Protein AF-A0A2A5H0R1-F1 (afdb_monomer_lite)

pLDDT: mean 74.79, std 13.39, range [42.88, 93.06]

Sequence (174 aa):
MIVELFYPSELKDVIEDLRANDDLNEEALRSLSSFVHKHILGYVFMAVSLFYLGEVNISILLFLLFPLFIYFDFRLHVKRKVMPFVTGNSASLKLVKRNSYRFGIVLFFEDKNGENIRTPKLPELSCGADFTMIGRSENCYINAIFPSRCMPCEKVILKKYCLKKSMIKELLRH

Structure (mmCIF, N/CA/C/O backbone):
data_AF-A0A2A5H0R1-F1
#
_entry.id   AF-A0A2A5H0R1-F1
#
loop_
_atom_site.group_PDB
_atom_site.id
_atom_site.type_symbol
_atom_site.label_atom_id
_atom_site.label_alt_id
_atom_site.label_comp_id
_atom_site.label_asym_id
_atom_site.label_entity_id
_atom_site.label_seq_id
_atom_site.pdbx_PDB_ins_code
_atom_site.Cartn_x
_atom_site.Cartn_y
_atom_site.Cartn_z
_atom_site.occupancy
_atom_site.B_iso_or_equiv
_atom_site.auth_seq_id
_atom_site.auth_comp_id
_atom_site.auth_asym_id
_atom_site.auth_atom_id
_atom_site.pdbx_PDB_model_num
ATOM 1 N N . MET A 1 1 ? -14.902 30.485 -0.184 1.00 48.78 1 MET A N 1
ATOM 2 C CA . MET A 1 1 ? -15.400 29.115 -0.436 1.00 48.78 1 MET A CA 1
ATOM 3 C C . MET A 1 1 ? -16.789 28.947 0.200 1.00 48.78 1 MET A C 1
ATOM 5 O O . MET A 1 1 ? -16.951 28.172 1.124 1.00 48.78 1 MET A O 1
ATOM 9 N N . ILE A 1 2 ? -17.783 29.743 -0.230 1.00 47.28 2 ILE A N 1
ATOM 10 C CA . ILE A 1 2 ? -19.138 29.773 0.379 1.00 47.28 2 ILE A CA 1
ATOM 11 C C . ILE A 1 2 ? -20.122 28.869 -0.388 1.00 47.28 2 ILE A C 1
ATOM 13 O O . ILE A 1 2 ? -21.074 28.356 0.185 1.00 47.28 2 ILE A O 1
ATOM 17 N N . VAL A 1 3 ? -19.855 28.611 -1.671 1.00 43.34 3 VAL A N 1
ATOM 18 C CA . VAL A 1 3 ? -20.745 27.846 -2.560 1.00 43.34 3 VAL A CA 1
ATOM 19 C C . VAL A 1 3 ? -20.824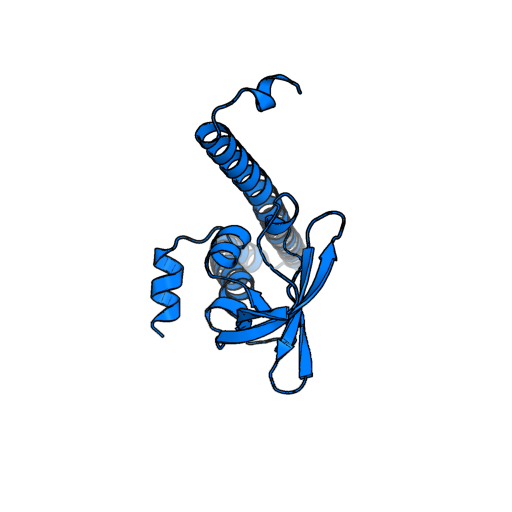 26.361 -2.176 1.00 43.34 3 VAL A C 1
ATOM 21 O O . VAL A 1 3 ? -21.880 25.755 -2.312 1.00 43.34 3 VAL A O 1
ATOM 24 N N . GLU A 1 4 ? -19.760 25.792 -1.597 1.00 46.66 4 GLU A N 1
ATOM 25 C CA . GLU A 1 4 ? -19.735 24.377 -1.196 1.00 46.66 4 GLU A CA 1
ATOM 26 C C . GLU A 1 4 ? -20.716 24.049 -0.056 1.00 46.66 4 GLU A C 1
ATOM 28 O O . GLU A 1 4 ? -21.159 22.911 0.048 1.00 46.66 4 GLU A O 1
ATOM 33 N N . LEU A 1 5 ? -21.134 25.027 0.759 1.00 54.66 5 LEU A N 1
ATOM 34 C CA . LEU A 1 5 ? -22.096 24.818 1.853 1.00 54.66 5 LEU A CA 1
ATOM 35 C C . LEU A 1 5 ? -23.522 24.536 1.360 1.00 54.66 5 LEU A C 1
ATOM 37 O O . LEU A 1 5 ? -24.275 23.867 2.069 1.00 54.66 5 LEU A O 1
ATOM 41 N N . PHE A 1 6 ? -23.872 24.979 0.151 1.00 57.12 6 PHE A N 1
ATOM 42 C CA . PHE A 1 6 ? -25.220 24.847 -0.411 1.00 57.12 6 PHE A CA 1
ATOM 43 C C . PHE A 1 6 ? -25.418 23.588 -1.259 1.00 57.12 6 PHE A C 1
ATOM 45 O O . PHE A 1 6 ? -26.531 23.331 -1.713 1.00 57.12 6 PHE A O 1
ATOM 52 N N . TYR A 1 7 ? -24.373 22.782 -1.458 1.00 58.72 7 TYR A N 1
ATOM 53 C CA . TYR A 1 7 ? -24.534 21.520 -2.166 1.00 58.72 7 TYR A CA 1
ATOM 54 C C . TYR A 1 7 ? -25.365 20.521 -1.340 1.00 58.72 7 TYR A C 1
ATOM 56 O O . TYR A 1 7 ? -25.168 20.428 -0.117 1.00 58.72 7 TYR A O 1
ATOM 64 N N . PRO A 1 8 ? -26.276 19.765 -1.986 1.00 72.31 8 PRO A N 1
ATOM 65 C CA . PRO A 1 8 ? -26.924 18.606 -1.379 1.00 72.31 8 PRO A CA 1
ATOM 66 C C . PRO A 1 8 ? -25.870 17.658 -0.800 1.00 72.31 8 PRO A C 1
ATOM 68 O O . PRO A 1 8 ? -24.776 17.551 -1.360 1.00 72.31 8 PRO A O 1
ATOM 71 N N . SER A 1 9 ? -26.180 16.977 0.306 1.00 61.75 9 SER A N 1
ATOM 72 C CA . SER A 1 9 ? -25.243 16.063 0.983 1.00 61.75 9 SER A CA 1
ATOM 73 C C . SER A 1 9 ? -24.632 15.041 0.022 1.00 61.75 9 SER A C 1
ATOM 75 O O . SER A 1 9 ? -23.426 14.848 0.021 1.00 61.75 9 SER A O 1
ATOM 77 N N . GLU A 1 10 ? -25.436 14.510 -0.896 1.00 51.78 10 GLU A N 1
ATOM 78 C CA . GLU A 1 10 ? -25.011 13.532 -1.906 1.00 51.78 10 GLU A CA 1
ATOM 79 C C . GLU A 1 10 ? -23.966 14.093 -2.886 1.00 51.78 10 GLU A C 1
ATOM 81 O O . GLU A 1 10 ? -23.044 13.391 -3.290 1.00 51.78 10 GLU A O 1
ATOM 86 N N . LEU A 1 11 ? -24.073 15.372 -3.264 1.00 42.88 11 LEU A N 1
ATOM 87 C CA . LEU A 1 11 ? -23.127 16.008 -4.183 1.00 42.88 11 LEU A CA 1
ATOM 88 C C . LEU A 1 11 ? -21.824 16.388 -3.466 1.00 42.88 11 LEU A C 1
ATOM 90 O O . LEU A 1 11 ? -20.756 16.337 -4.070 1.00 42.88 11 LEU A O 1
ATOM 94 N N . LYS A 1 12 ? -21.905 16.738 -2.175 1.00 54.62 12 LYS A N 1
ATOM 95 C CA . LYS A 1 12 ? -20.725 16.942 -1.322 1.00 54.62 12 LYS A CA 1
ATOM 96 C C . LYS A 1 12 ? -19.936 15.648 -1.182 1.00 54.62 12 LYS A C 1
ATOM 98 O O . LYS A 1 12 ? -18.735 15.681 -1.415 1.00 54.62 12 LYS A O 1
ATOM 103 N N . ASP A 1 13 ? -20.620 14.534 -0.929 1.00 49.84 13 ASP A N 1
ATOM 104 C CA . ASP A 1 13 ? -20.000 13.212 -0.819 1.00 49.84 13 ASP A CA 1
ATOM 105 C C . ASP A 1 13 ? -19.293 12.815 -2.123 1.00 49.84 13 ASP A C 1
ATOM 107 O O . ASP A 1 13 ? -18.153 12.363 -2.091 1.00 49.84 13 ASP A O 1
ATOM 111 N N . VAL A 1 14 ? -19.914 13.053 -3.288 1.00 52.00 14 VAL A N 1
ATOM 112 C CA . VAL A 1 14 ? -19.293 12.781 -4.599 1.00 52.00 14 VAL A CA 1
ATOM 113 C C . VAL A 1 14 ? -18.083 13.684 -4.860 1.00 52.00 14 VAL A C 1
ATOM 115 O O . VAL A 1 14 ? -17.067 13.209 -5.362 1.00 52.00 14 VAL A O 1
ATOM 118 N N . ILE A 1 15 ? -18.158 14.976 -4.528 1.00 56.28 15 ILE A N 1
ATOM 119 C CA . ILE A 1 15 ? -17.036 15.917 -4.692 1.00 56.28 15 ILE A CA 1
ATOM 120 C C . ILE A 1 15 ? -15.888 15.574 -3.733 1.00 56.28 15 ILE A C 1
ATOM 122 O O . ILE A 1 15 ? -14.722 15.694 -4.106 1.00 56.28 15 ILE A O 1
ATOM 126 N N . GLU A 1 16 ? -16.198 15.139 -2.516 1.00 57.94 16 GLU A N 1
ATOM 127 C CA . GLU A 1 16 ? -15.219 14.726 -1.515 1.00 57.94 16 GLU A CA 1
ATOM 128 C C . GLU A 1 16 ? -14.564 13.390 -1.888 1.00 57.94 16 GLU A C 1
ATOM 130 O O . GLU A 1 16 ? -13.346 13.263 -1.773 1.00 57.94 16 GLU A O 1
ATOM 135 N N . ASP A 1 17 ? -15.321 12.441 -2.448 1.00 45.59 17 ASP A N 1
ATOM 136 C CA . ASP A 1 17 ? -14.774 11.215 -3.039 1.00 45.59 17 ASP A CA 1
ATOM 137 C C . ASP A 1 17 ? -13.898 11.521 -4.261 1.00 45.59 17 ASP A C 1
ATOM 139 O O . ASP A 1 17 ? -12.829 10.932 -4.412 1.00 45.59 17 ASP A O 1
ATOM 143 N N . LEU A 1 18 ? -14.298 12.462 -5.124 1.00 48.38 18 LEU A N 1
ATOM 144 C CA . LEU A 1 18 ? -13.489 12.896 -6.268 1.00 48.38 18 LEU A CA 1
ATOM 145 C C . LEU A 1 18 ? -12.191 13.582 -5.818 1.00 48.38 18 LEU A C 1
ATOM 147 O O . LEU A 1 18 ? -11.127 13.214 -6.305 1.00 48.38 18 LEU A O 1
ATOM 151 N N . ARG A 1 19 ? -12.247 14.498 -4.840 1.00 52.69 19 ARG A N 1
ATOM 152 C CA . ARG A 1 19 ? -11.050 15.129 -4.248 1.00 52.69 19 ARG A CA 1
ATOM 153 C C . ARG A 1 19 ? -10.143 14.110 -3.569 1.00 52.69 19 ARG A C 1
ATOM 155 O O . ARG A 1 19 ? -8.934 14.151 -3.758 1.00 52.69 19 ARG A O 1
ATOM 162 N N . ALA A 1 20 ? -10.715 13.179 -2.808 1.00 51.16 20 ALA A N 1
ATOM 163 C CA . ALA A 1 20 ? -9.947 12.124 -2.167 1.00 51.16 20 ALA A CA 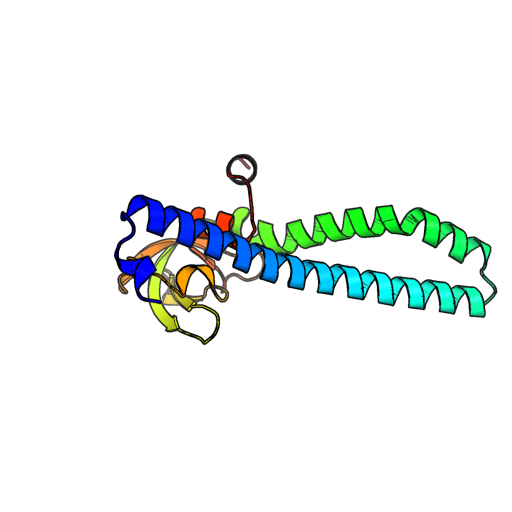1
ATOM 164 C C . ALA A 1 20 ? -9.273 11.221 -3.207 1.00 51.16 20 ALA A C 1
ATOM 166 O O . ALA A 1 20 ? -8.124 10.842 -3.015 1.00 51.16 20 ALA A O 1
ATOM 167 N N . ASN A 1 21 ? -9.954 10.898 -4.308 1.00 48.41 21 ASN A N 1
ATOM 168 C CA . ASN A 1 21 ? -9.372 10.137 -5.410 1.00 48.41 21 ASN A CA 1
ATOM 169 C C . ASN A 1 21 ? -8.269 10.914 -6.145 1.00 48.41 21 ASN A C 1
ATOM 171 O O . ASN A 1 21 ? -7.285 10.293 -6.541 1.00 48.41 21 ASN A O 1
ATOM 175 N N . ASP A 1 22 ? -8.383 12.236 -6.288 1.00 49.81 22 ASP A N 1
ATOM 176 C CA . ASP A 1 22 ? -7.330 13.083 -6.864 1.00 49.81 22 ASP A CA 1
ATOM 177 C C . ASP A 1 22 ? -6.086 13.157 -5.964 1.00 49.81 22 ASP A C 1
ATOM 179 O O . ASP A 1 22 ? -4.976 12.916 -6.440 1.00 49.81 22 ASP A O 1
ATOM 183 N N . ASP A 1 23 ? -6.250 13.372 -4.655 1.00 50.56 23 ASP A N 1
ATOM 184 C CA . ASP A 1 23 ? -5.135 13.364 -3.694 1.00 50.56 23 ASP A CA 1
ATOM 185 C C . ASP A 1 23 ? -4.467 11.975 -3.601 1.00 50.56 23 ASP A C 1
ATOM 187 O O . ASP A 1 23 ? -3.239 11.857 -3.531 1.00 50.56 23 ASP A O 1
ATOM 191 N N . LEU A 1 24 ? -5.265 10.899 -3.650 1.00 51.72 24 LEU A N 1
ATOM 192 C CA . LEU A 1 24 ? -4.778 9.514 -3.692 1.00 51.72 24 LEU A CA 1
ATOM 193 C C . LEU A 1 24 ? -4.038 9.212 -4.992 1.00 51.72 24 LEU A C 1
ATOM 195 O O . LEU A 1 24 ? -3.002 8.543 -4.969 1.00 51.72 24 LEU A O 1
ATOM 199 N N . ASN A 1 25 ? -4.541 9.720 -6.117 1.00 57.19 25 ASN A N 1
ATOM 200 C CA . ASN A 1 25 ? -3.850 9.637 -7.391 1.00 57.19 25 ASN A CA 1
ATOM 201 C C . ASN A 1 25 ? -2.522 10.377 -7.320 1.00 57.19 25 ASN A C 1
ATOM 203 O O . ASN A 1 25 ? -1.528 9.819 -7.768 1.00 57.19 25 ASN A O 1
ATOM 207 N N . GLU A 1 26 ? -2.459 11.563 -6.714 1.00 55.97 26 GLU A N 1
ATOM 208 C CA . GLU A 1 26 ? -1.212 12.309 -6.563 1.00 55.97 26 GLU A CA 1
ATOM 209 C C . GLU A 1 26 ? -0.183 11.587 -5.690 1.00 55.97 26 GLU A C 1
ATOM 211 O O . GLU A 1 26 ? 0.982 11.492 -6.080 1.00 55.97 26 GLU A O 1
ATOM 216 N N . GLU A 1 27 ? -0.556 11.063 -4.521 1.00 55.66 27 GLU A N 1
ATOM 217 C CA . GLU A 1 27 ? 0.403 10.402 -3.626 1.00 55.66 27 GLU A CA 1
ATOM 218 C C . GLU A 1 27 ? 0.856 9.041 -4.180 1.00 55.66 27 GLU A C 1
ATOM 220 O O . GLU A 1 27 ? 2.050 8.707 -4.133 1.00 55.66 27 GLU A O 1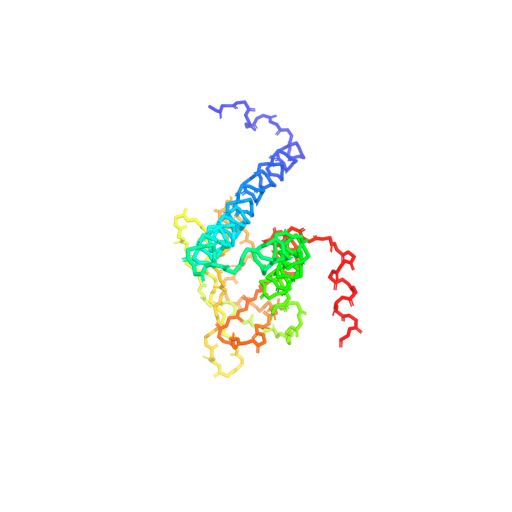
ATOM 225 N N . ALA A 1 28 ? -0.061 8.287 -4.797 1.00 56.38 28 ALA A N 1
ATOM 226 C CA . ALA A 1 28 ? 0.269 7.072 -5.530 1.00 56.38 28 ALA A CA 1
ATOM 227 C C . ALA A 1 28 ? 1.169 7.384 -6.733 1.00 56.38 28 ALA A C 1
ATOM 229 O O . ALA A 1 28 ? 2.209 6.738 -6.873 1.00 56.38 28 ALA A O 1
ATOM 230 N N . LEU A 1 29 ? 0.856 8.411 -7.538 1.00 60.28 29 LEU A N 1
ATOM 231 C CA . LEU A 1 29 ? 1.716 8.864 -8.635 1.00 60.28 29 LEU A CA 1
ATOM 232 C C . LEU A 1 29 ? 3.077 9.310 -8.123 1.00 60.28 29 LEU A C 1
ATOM 234 O O . LEU A 1 29 ? 4.073 8.975 -8.747 1.00 60.28 29 LEU A O 1
ATOM 238 N N . ARG A 1 30 ? 3.164 10.044 -7.011 1.00 68.88 30 ARG A N 1
ATOM 239 C CA . ARG A 1 30 ? 4.448 10.501 -6.453 1.00 68.88 30 ARG A CA 1
ATOM 240 C C . ARG A 1 30 ? 5.289 9.325 -5.981 1.00 68.88 30 ARG A C 1
ATOM 242 O O . ARG A 1 30 ? 6.481 9.267 -6.285 1.00 68.88 30 ARG A O 1
ATOM 249 N N . SER A 1 31 ? 4.690 8.357 -5.285 1.00 62.81 31 SER A N 1
ATOM 250 C CA . SER A 1 31 ? 5.393 7.134 -4.892 1.00 62.81 31 SER A CA 1
ATOM 251 C C . SER A 1 31 ? 5.828 6.317 -6.108 1.00 62.81 31 SER A C 1
ATOM 253 O O . SER A 1 31 ? 6.907 5.722 -6.081 1.00 62.81 31 SER A O 1
ATOM 255 N N . LEU A 1 32 ? 4.988 6.242 -7.138 1.00 64.62 32 LEU A N 1
ATOM 256 C CA . LEU A 1 32 ? 5.256 5.480 -8.349 1.00 64.62 32 LEU A CA 1
ATOM 257 C C . LEU A 1 32 ? 6.336 6.146 -9.194 1.00 64.62 32 LEU A C 1
ATOM 259 O O . LEU A 1 32 ? 7.298 5.500 -9.587 1.00 64.62 32 LEU A O 1
ATOM 263 N N . SER A 1 33 ? 6.219 7.454 -9.384 1.00 71.75 33 SER A N 1
ATOM 264 C CA . SER A 1 33 ? 7.188 8.315 -10.048 1.00 71.75 33 SER A CA 1
ATOM 265 C C . SER A 1 33 ? 8.540 8.229 -9.353 1.00 71.75 33 SER A C 1
ATOM 267 O O . SER A 1 33 ? 9.541 7.979 -10.010 1.00 71.75 33 SER A O 1
ATOM 269 N N . SER A 1 34 ? 8.590 8.296 -8.017 1.00 74.19 34 SER A N 1
ATOM 270 C CA . SER A 1 34 ? 9.845 8.129 -7.275 1.00 74.19 34 SER A CA 1
ATOM 271 C C . SER A 1 34 ? 10.465 6.738 -7.464 1.00 74.19 34 SER A C 1
ATOM 273 O O . SER A 1 34 ? 11.680 6.628 -7.627 1.00 74.19 34 SER A O 1
ATOM 275 N N . PHE A 1 35 ? 9.655 5.672 -7.466 1.00 74.69 35 PHE A N 1
ATOM 276 C CA . PHE A 1 35 ? 10.126 4.305 -7.711 1.00 74.69 35 PHE A CA 1
ATOM 277 C C . PHE A 1 35 ? 10.677 4.137 -9.134 1.00 74.69 35 PHE A C 1
ATOM 279 O O . PHE A 1 35 ? 11.805 3.670 -9.299 1.00 74.69 35 PHE A O 1
ATOM 286 N N . VAL A 1 36 ? 9.911 4.564 -10.141 1.00 77.75 36 VAL A N 1
ATOM 287 C CA . VAL A 1 36 ? 10.277 4.497 -11.561 1.00 77.75 36 VAL A CA 1
ATOM 288 C C . VAL A 1 36 ? 11.512 5.351 -11.834 1.00 77.75 36 VAL A C 1
ATOM 290 O O . VAL A 1 36 ? 12.457 4.871 -12.448 1.00 77.75 36 VAL A O 1
ATOM 293 N N . HIS A 1 37 ? 11.562 6.577 -11.312 1.00 77.94 37 HIS A N 1
ATOM 294 C CA . HIS A 1 37 ? 12.690 7.483 -11.502 1.00 77.94 37 HIS A CA 1
ATOM 295 C C . HIS A 1 37 ? 13.987 6.901 -10.934 1.00 77.94 37 HIS A C 1
ATOM 297 O O . HIS A 1 37 ? 15.000 6.908 -11.623 1.00 77.94 37 HIS A O 1
ATOM 303 N N . LYS A 1 38 ? 13.959 6.314 -9.729 1.00 82.56 38 LYS A N 1
ATOM 304 C CA . LYS A 1 38 ? 15.133 5.634 -9.149 1.00 82.56 38 LYS A CA 1
ATOM 305 C C . LYS A 1 38 ? 15.617 4.461 -10.002 1.00 82.56 38 LYS A C 1
ATOM 307 O O . LYS A 1 38 ? 16.822 4.311 -10.177 1.00 82.56 38 LYS A O 1
ATOM 312 N N . HIS A 1 39 ? 14.699 3.654 -10.537 1.00 79.00 39 HIS A N 1
ATOM 313 C CA . HIS A 1 39 ? 15.054 2.507 -11.379 1.00 79.00 39 HIS A CA 1
ATOM 314 C C . HIS A 1 39 ? 15.599 2.938 -12.737 1.00 79.00 39 HIS A C 1
ATOM 316 O O . HIS A 1 39 ? 16.600 2.387 -13.179 1.00 79.00 39 HIS A O 1
ATOM 322 N N . ILE A 1 40 ? 15.012 3.964 -13.359 1.00 81.44 40 ILE A N 1
ATOM 323 C CA . ILE A 1 40 ? 15.548 4.568 -14.584 1.00 81.44 40 ILE A CA 1
ATOM 324 C C . ILE A 1 40 ? 16.949 5.122 -14.331 1.00 81.44 40 ILE A C 1
ATOM 326 O O . ILE A 1 40 ? 17.857 4.831 -15.101 1.00 81.44 40 ILE A O 1
ATOM 330 N N . LEU A 1 41 ? 17.157 5.870 -13.245 1.00 86.62 41 LEU A N 1
ATOM 331 C CA . LEU A 1 41 ? 18.454 6.482 -12.951 1.00 86.62 41 LEU A CA 1
ATOM 332 C C . LEU A 1 41 ? 19.536 5.428 -12.678 1.00 86.62 41 LEU A C 1
ATOM 334 O O . LEU A 1 41 ? 20.632 5.516 -13.225 1.00 86.62 41 LEU A O 1
ATOM 338 N N . GLY A 1 42 ? 19.214 4.405 -11.880 1.00 86.00 42 GLY A N 1
ATOM 339 C CA . GLY A 1 42 ? 20.120 3.285 -11.618 1.00 86.00 42 GLY A CA 1
ATOM 340 C C . GLY A 1 42 ? 20.440 2.485 -12.880 1.00 86.00 42 GLY A C 1
ATOM 341 O O . GLY A 1 42 ? 21.578 2.064 -13.079 1.00 86.00 42 GLY A O 1
ATOM 342 N N . TYR A 1 43 ? 19.460 2.329 -13.765 1.00 82.00 43 TYR A N 1
ATOM 343 C CA . TYR A 1 43 ? 19.637 1.636 -15.030 1.00 82.00 43 TYR A CA 1
ATOM 344 C C . TYR A 1 43 ? 20.501 2.425 -16.023 1.00 82.00 43 TYR A C 1
ATOM 346 O O . TYR A 1 43 ? 21.437 1.871 -16.596 1.00 82.00 43 TYR A O 1
ATOM 354 N N . VAL A 1 44 ? 20.250 3.729 -16.177 1.00 85.06 44 VAL A N 1
ATOM 355 C CA . VAL A 1 44 ? 21.091 4.626 -16.986 1.00 85.06 44 VAL A CA 1
ATOM 356 C C . VAL A 1 44 ? 22.527 4.611 -16.469 1.00 85.06 44 VAL A C 1
ATOM 358 O O . VAL A 1 44 ? 23.456 4.477 -17.261 1.00 85.06 44 VAL A O 1
ATOM 361 N N . PHE A 1 45 ? 22.716 4.679 -15.149 1.00 88.50 45 PHE A N 1
ATOM 362 C CA . PHE A 1 45 ? 24.037 4.583 -14.536 1.00 88.50 45 PHE A CA 1
ATOM 363 C C . PHE A 1 45 ? 24.740 3.266 -14.898 1.00 88.50 45 PHE A C 1
ATOM 365 O O . PHE A 1 45 ? 25.871 3.292 -15.374 1.00 88.50 45 PHE A O 1
ATOM 372 N N . MET A 1 46 ? 24.053 2.126 -14.760 1.00 84.69 46 MET A N 1
ATOM 373 C CA . MET A 1 46 ? 24.600 0.809 -15.102 1.00 84.69 46 MET A CA 1
ATOM 374 C C . MET A 1 46 ? 24.971 0.699 -16.589 1.00 84.69 46 MET A C 1
ATOM 376 O O . MET A 1 46 ? 26.059 0.224 -16.914 1.00 84.69 46 MET A O 1
ATOM 380 N N . ALA A 1 47 ? 24.102 1.167 -17.488 1.00 81.38 47 ALA A N 1
ATOM 381 C CA . ALA A 1 47 ? 24.344 1.140 -18.929 1.00 81.38 47 ALA A CA 1
ATOM 382 C C . ALA A 1 47 ? 25.560 1.997 -19.326 1.00 81.38 47 ALA A C 1
ATOM 384 O O . ALA A 1 47 ? 26.384 1.563 -20.131 1.00 81.38 47 ALA A O 1
ATOM 385 N N . VAL A 1 48 ? 25.714 3.183 -18.724 1.00 85.94 48 VAL A N 1
ATOM 386 C CA . VAL A 1 48 ? 26.883 4.053 -18.937 1.00 85.94 48 VAL A CA 1
ATOM 387 C C . VAL A 1 48 ? 28.155 3.395 -18.401 1.00 85.94 48 VAL A C 1
ATOM 389 O O . VAL A 1 48 ? 29.159 3.369 -19.108 1.00 85.94 48 VAL A O 1
ATOM 392 N N . SER A 1 49 ? 28.131 2.814 -17.196 1.00 85.75 49 SER A N 1
ATOM 393 C CA . SER A 1 49 ? 29.294 2.110 -16.638 1.00 85.75 49 SER A CA 1
ATOM 394 C C . SER A 1 49 ? 29.748 0.944 -17.520 1.00 85.75 49 SER A C 1
ATOM 396 O O . SER A 1 49 ? 30.941 0.803 -17.772 1.00 85.75 49 SER A O 1
ATOM 398 N N . LEU A 1 50 ? 28.813 0.140 -18.034 1.00 84.69 50 LEU A N 1
ATOM 399 C CA . LEU A 1 50 ? 29.124 -0.979 -18.930 1.00 84.69 50 LEU A CA 1
ATOM 400 C C . LEU A 1 50 ? 29.665 -0.511 -20.284 1.00 84.69 50 LEU A C 1
ATOM 402 O O . LEU A 1 50 ? 30.585 -1.122 -20.822 1.00 84.69 50 LEU A O 1
ATOM 406 N N . PHE A 1 51 ? 29.153 0.606 -20.808 1.00 81.81 51 PHE A N 1
ATOM 407 C CA . PHE A 1 51 ? 29.702 1.227 -22.011 1.00 81.81 51 PHE A CA 1
ATOM 408 C C . PHE A 1 51 ? 31.157 1.682 -21.808 1.00 81.81 51 PHE A C 1
ATOM 410 O O . PHE A 1 51 ? 32.006 1.390 -22.647 1.00 81.81 51 PHE A O 1
ATOM 417 N N . TYR A 1 52 ? 31.471 2.322 -20.675 1.00 86.25 52 TYR A N 1
ATOM 418 C CA . TYR A 1 52 ? 32.844 2.717 -20.326 1.00 86.25 52 TYR A CA 1
ATOM 419 C C . TYR A 1 52 ? 33.802 1.529 -20.164 1.00 86.25 52 TYR A C 1
ATOM 421 O O . TYR A 1 52 ? 34.997 1.677 -20.406 1.00 86.25 52 TYR A O 1
ATOM 429 N N . LEU A 1 53 ? 33.290 0.358 -19.778 1.00 89.19 53 LEU A N 1
ATOM 430 C CA . LEU A 1 53 ? 34.061 -0.883 -19.659 1.00 89.19 53 LEU A CA 1
ATOM 431 C C . LEU A 1 53 ? 34.241 -1.625 -20.998 1.00 89.19 53 LEU A C 1
ATOM 433 O O . LEU A 1 53 ? 34.923 -2.644 -21.031 1.00 89.19 53 LEU A O 1
ATOM 437 N N . GLY A 1 54 ? 33.668 -1.123 -22.099 1.00 86.00 54 GLY A N 1
ATOM 438 C CA . GLY A 1 54 ? 33.782 -1.723 -23.435 1.00 86.00 54 GLY A CA 1
ATOM 439 C C . GLY A 1 54 ? 32.754 -2.819 -23.744 1.00 86.00 54 GLY A C 1
ATOM 440 O O . GLY A 1 54 ? 32.793 -3.412 -24.819 1.00 86.00 54 GLY A O 1
ATOM 441 N N . GLU A 1 55 ? 31.788 -3.060 -22.855 1.00 85.50 55 GLU A N 1
ATOM 442 C CA . GLU A 1 55 ? 30.810 -4.154 -22.945 1.00 85.50 55 GLU A CA 1
ATOM 443 C C . GLU A 1 55 ? 29.538 -3.750 -23.718 1.00 85.50 55 GLU A C 1
ATOM 445 O O . GLU A 1 55 ? 28.408 -3.843 -23.231 1.00 85.50 55 GLU A O 1
ATOM 450 N N . VAL A 1 56 ? 29.704 -3.271 -24.955 1.00 83.06 56 VAL A N 1
ATOM 451 C CA . VAL A 1 56 ? 28.614 -2.667 -25.753 1.00 83.06 56 VAL A CA 1
ATOM 452 C C . VAL A 1 56 ? 27.459 -3.644 -26.014 1.00 83.06 56 VAL A C 1
ATOM 454 O O . VAL A 1 56 ? 26.291 -3.269 -25.904 1.00 83.06 56 VAL A O 1
ATOM 457 N N . ASN A 1 57 ? 27.763 -4.911 -26.306 1.00 85.06 57 ASN A N 1
ATOM 458 C CA . ASN A 1 57 ? 26.745 -5.934 -26.574 1.00 85.06 57 ASN A CA 1
ATOM 459 C C . ASN A 1 57 ? 25.873 -6.219 -25.339 1.00 85.06 57 ASN A C 1
ATOM 461 O O . ASN A 1 57 ? 24.658 -6.389 -25.462 1.00 85.06 57 ASN A O 1
ATOM 465 N N . ILE A 1 58 ? 26.479 -6.226 -24.147 1.00 83.25 58 ILE A N 1
ATOM 466 C CA . ILE A 1 58 ? 25.773 -6.436 -22.877 1.00 83.25 58 ILE A CA 1
ATOM 467 C C . ILE A 1 58 ? 24.871 -5.234 -22.576 1.00 83.25 58 ILE A C 1
ATOM 469 O O . ILE A 1 58 ? 23.716 -5.417 -22.187 1.00 83.25 58 ILE A O 1
ATOM 473 N N . SER A 1 59 ? 25.348 -4.012 -22.830 1.00 79.88 59 SER A N 1
ATOM 474 C CA . SER A 1 59 ? 24.554 -2.786 -22.674 1.00 79.88 59 SER A CA 1
ATOM 475 C C . SER A 1 59 ? 23.313 -2.768 -23.573 1.00 79.88 59 SER A C 1
ATOM 477 O O . SER A 1 59 ? 22.226 -2.419 -23.110 1.00 79.88 59 SER A O 1
ATOM 479 N N . ILE A 1 60 ? 23.439 -3.193 -24.836 1.00 83.06 60 ILE A N 1
ATOM 480 C CA . ILE A 1 60 ? 22.304 -3.280 -25.773 1.00 83.06 60 ILE A CA 1
ATOM 481 C C . ILE A 1 60 ? 21.287 -4.331 -25.308 1.00 83.06 60 ILE A C 1
ATOM 483 O O . ILE A 1 60 ? 20.082 -4.0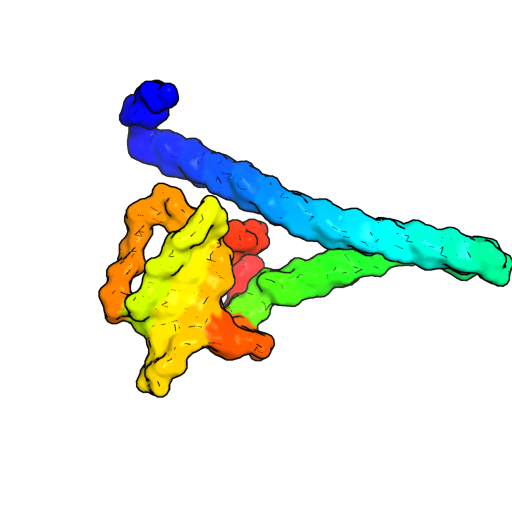67 -25.300 1.00 83.06 60 ILE A O 1
ATOM 487 N N . LEU A 1 61 ? 21.752 -5.509 -24.880 1.00 85.69 61 LEU A N 1
ATOM 488 C CA . LEU A 1 61 ? 20.876 -6.568 -24.372 1.00 85.69 61 LEU A CA 1
ATOM 489 C C . LEU A 1 61 ? 20.108 -6.118 -23.122 1.00 85.69 61 LEU A C 1
ATOM 491 O O . LEU A 1 61 ? 18.897 -6.322 -23.028 1.00 85.69 61 LEU A O 1
ATOM 495 N N . LEU A 1 62 ? 20.789 -5.465 -22.179 1.00 81.06 62 LEU A N 1
ATOM 496 C CA . LEU A 1 62 ? 20.152 -4.882 -21.002 1.00 81.06 62 LEU A CA 1
ATOM 497 C C . LEU A 1 62 ? 19.069 -3.878 -21.401 1.00 81.06 62 LEU A C 1
ATOM 499 O O . LEU A 1 62 ? 18.036 -3.830 -20.737 1.00 81.06 62 LEU A O 1
ATOM 503 N N . PHE A 1 63 ? 19.290 -3.081 -22.452 1.00 82.81 63 PHE A N 1
ATOM 504 C CA . PHE A 1 63 ? 18.347 -2.039 -22.879 1.00 82.81 63 PHE A CA 1
ATOM 505 C C . PHE A 1 63 ? 17.050 -2.642 -23.403 1.00 82.81 63 PHE A C 1
ATOM 507 O O . PHE A 1 63 ? 15.962 -2.167 -23.081 1.00 82.81 63 PHE A O 1
ATOM 514 N N . LEU A 1 64 ? 17.162 -3.754 -24.128 1.00 84.88 64 LEU A N 1
ATOM 515 C CA . LEU A 1 64 ? 16.016 -4.527 -24.599 1.00 84.88 64 LEU A CA 1
ATOM 516 C C . LEU A 1 64 ? 15.253 -5.210 -23.457 1.00 84.88 64 LEU A C 1
ATOM 518 O O . LEU A 1 64 ? 14.026 -5.287 -23.500 1.00 84.88 64 LEU A O 1
ATOM 522 N N . LEU A 1 65 ? 15.954 -5.697 -22.430 1.00 85.38 65 LEU A N 1
ATOM 523 C CA . LEU A 1 65 ? 15.335 -6.401 -21.300 1.00 85.38 65 LEU A CA 1
ATOM 524 C C . LEU A 1 65 ? 14.804 -5.467 -20.205 1.00 85.38 65 LEU A C 1
ATOM 526 O O . LEU A 1 65 ? 13.985 -5.882 -19.383 1.00 85.38 65 LEU A O 1
ATOM 530 N N . PHE A 1 66 ? 15.228 -4.207 -20.180 1.00 81.44 66 PHE A N 1
ATOM 531 C CA . PHE A 1 66 ? 14.860 -3.246 -19.143 1.00 81.44 66 PHE A CA 1
ATOM 532 C C . PHE A 1 66 ? 13.344 -3.080 -18.922 1.00 81.44 66 PHE A C 1
ATOM 534 O O . PHE A 1 66 ? 12.920 -3.113 -17.762 1.00 81.44 66 PHE A O 1
ATOM 541 N N . PRO A 1 67 ? 12.490 -2.983 -19.963 1.00 79.50 67 PRO A N 1
ATOM 542 C CA . PRO A 1 67 ? 11.045 -2.861 -19.768 1.00 79.50 67 PRO A CA 1
ATOM 543 C C . PRO A 1 67 ? 10.443 -4.074 -19.049 1.00 79.50 67 PRO A C 1
ATOM 545 O O . PRO A 1 67 ? 9.558 -3.921 -18.207 1.00 79.50 67 PRO A O 1
ATOM 548 N N . LEU A 1 68 ? 10.951 -5.278 -19.339 1.00 83.56 68 LEU A N 1
ATOM 549 C CA . LEU A 1 68 ? 10.544 -6.516 -18.672 1.00 83.56 68 LEU A CA 1
ATOM 550 C C . LEU A 1 68 ? 10.962 -6.506 -17.199 1.00 83.56 68 LEU A C 1
ATOM 552 O O . LEU A 1 68 ? 10.141 -6.807 -16.334 1.00 83.56 68 LEU A O 1
ATOM 556 N N . PHE A 1 69 ? 12.199 -6.103 -16.899 1.00 82.44 69 PHE A N 1
ATOM 557 C CA . PHE A 1 69 ? 12.671 -5.986 -15.517 1.00 82.44 69 PHE A CA 1
ATOM 558 C C . PHE A 1 69 ? 11.860 -4.969 -14.713 1.00 82.44 69 PHE A C 1
ATOM 560 O O . PHE A 1 69 ? 11.410 -5.300 -13.616 1.00 82.44 69 PHE A O 1
ATOM 567 N N . ILE A 1 70 ? 11.592 -3.780 -15.269 1.00 79.25 70 ILE A N 1
ATOM 568 C CA . ILE A 1 70 ? 10.716 -2.797 -14.617 1.00 79.25 70 ILE A CA 1
ATOM 569 C C . ILE A 1 70 ? 9.338 -3.396 -14.383 1.00 79.25 70 ILE A C 1
ATOM 571 O O . ILE A 1 70 ? 8.794 -3.238 -13.298 1.00 79.25 70 ILE A O 1
ATOM 575 N N . TYR A 1 71 ? 8.759 -4.078 -15.370 1.00 77.38 71 TYR A N 1
ATOM 576 C CA . TYR A 1 71 ? 7.422 -4.646 -15.236 1.00 77.38 71 TYR A CA 1
ATOM 577 C C . TYR A 1 71 ? 7.331 -5.660 -14.086 1.00 77.38 71 TYR A C 1
ATOM 579 O O . TYR A 1 71 ? 6.401 -5.602 -13.273 1.00 77.38 71 TYR A O 1
ATOM 587 N N . PHE A 1 72 ? 8.301 -6.573 -13.986 1.00 78.44 72 PHE A N 1
ATOM 588 C CA . PHE A 1 72 ? 8.347 -7.558 -12.906 1.00 78.44 72 PHE A CA 1
ATOM 589 C C . PHE A 1 72 ? 8.611 -6.918 -11.543 1.00 78.44 72 PHE A C 1
ATOM 591 O O . PHE A 1 72 ? 7.925 -7.249 -10.573 1.00 78.44 72 PHE A O 1
ATOM 598 N N . ASP A 1 73 ? 9.554 -5.985 -11.457 1.00 76.81 73 ASP A N 1
ATOM 599 C CA . ASP A 1 73 ? 9.884 -5.339 -10.189 1.00 76.81 73 ASP A CA 1
ATOM 600 C C . ASP A 1 73 ? 8.766 -4.394 -9.728 1.00 76.81 73 ASP A C 1
ATOM 602 O O . ASP A 1 73 ? 8.411 -4.348 -8.555 1.00 76.81 73 ASP A O 1
ATOM 606 N N . PHE A 1 74 ? 8.086 -3.736 -10.666 1.00 71.44 74 PHE A N 1
ATOM 607 C CA . PHE A 1 74 ? 6.865 -2.977 -10.414 1.00 71.44 74 PHE A CA 1
ATOM 608 C C . PHE A 1 74 ? 5.768 -3.864 -9.825 1.00 71.44 74 PHE A C 1
ATOM 610 O O . PHE A 1 74 ? 5.205 -3.549 -8.773 1.00 71.44 74 PHE A O 1
ATOM 617 N N . ARG A 1 75 ? 5.479 -5.004 -10.468 1.00 68.94 75 ARG A N 1
ATOM 618 C CA . ARG A 1 75 ? 4.516 -5.996 -9.963 1.00 68.94 75 ARG A CA 1
ATOM 619 C C . ARG A 1 75 ? 4.883 -6.430 -8.546 1.00 68.94 75 ARG A C 1
ATOM 621 O O . ARG A 1 75 ? 4.006 -6.501 -7.684 1.00 68.94 75 ARG A O 1
ATOM 628 N N . LEU A 1 76 ? 6.163 -6.696 -8.292 1.00 75.12 76 LEU A N 1
ATOM 629 C CA . LEU A 1 76 ? 6.659 -7.117 -6.987 1.00 75.12 76 LEU A CA 1
ATOM 630 C C . LEU A 1 76 ? 6.573 -5.997 -5.942 1.00 75.12 76 LEU A C 1
ATOM 632 O O . LEU A 1 76 ? 6.194 -6.259 -4.801 1.00 75.12 76 LEU A O 1
ATOM 636 N N . HIS A 1 77 ? 6.871 -4.754 -6.318 1.00 73.62 77 HIS A N 1
ATOM 637 C CA . HIS A 1 77 ? 6.779 -3.578 -5.460 1.00 73.62 77 HIS A CA 1
ATOM 638 C C . HIS A 1 77 ? 5.338 -3.326 -5.020 1.00 73.62 77 HIS A C 1
ATOM 640 O O . HIS A 1 77 ? 5.072 -3.177 -3.825 1.00 73.62 77 HIS A O 1
ATOM 646 N N . VAL A 1 78 ? 4.398 -3.357 -5.969 1.00 65.00 78 VAL A N 1
ATOM 647 C CA . VAL A 1 78 ? 2.962 -3.270 -5.684 1.00 65.00 78 VAL A CA 1
ATOM 648 C C . VAL A 1 78 ? 2.552 -4.426 -4.775 1.00 65.00 78 VAL A C 1
ATOM 650 O O . VAL A 1 78 ? 1.970 -4.186 -3.720 1.00 65.00 78 VAL A O 1
ATOM 653 N N . LYS A 1 79 ? 2.945 -5.667 -5.091 1.00 67.50 79 LYS A N 1
ATOM 654 C CA . LYS A 1 79 ? 2.657 -6.835 -4.246 1.00 67.50 79 LYS A CA 1
ATOM 655 C C . LYS A 1 79 ? 3.143 -6.627 -2.808 1.00 67.50 79 LYS A C 1
ATOM 657 O O . LYS A 1 79 ? 2.378 -6.810 -1.871 1.00 67.50 79 LYS A O 1
ATOM 662 N N . ARG A 1 80 ? 4.385 -6.180 -2.615 1.00 70.12 80 ARG A N 1
ATOM 663 C CA . ARG A 1 80 ? 4.994 -5.975 -1.289 1.00 70.12 80 ARG A CA 1
ATOM 664 C C . ARG A 1 80 ? 4.437 -4.785 -0.517 1.00 70.12 80 ARG A C 1
ATOM 666 O O . ARG A 1 80 ? 4.486 -4.808 0.707 1.00 70.12 80 ARG A O 1
ATOM 673 N N . LYS A 1 81 ? 3.937 -3.745 -1.186 1.00 68.25 81 LYS A N 1
ATOM 674 C CA . LYS A 1 81 ? 3.306 -2.602 -0.507 1.00 68.25 81 LYS A CA 1
ATOM 675 C C . LYS A 1 81 ? 1.853 -2.861 -0.143 1.00 68.25 81 LYS A C 1
ATOM 677 O O . LYS A 1 81 ? 1.425 -2.440 0.928 1.00 68.25 81 LYS A O 1
ATOM 682 N N . VAL A 1 82 ? 1.127 -3.525 -1.037 1.00 63.38 82 VAL A N 1
ATOM 683 C CA . VAL A 1 82 ? -0.327 -3.682 -0.983 1.00 63.38 82 VAL A CA 1
ATOM 684 C C . VAL A 1 82 ? -0.738 -4.957 -0.250 1.00 63.38 82 VAL A C 1
ATOM 686 O O . VAL A 1 82 ? -1.618 -4.927 0.607 1.00 63.38 82 VAL A O 1
ATOM 689 N N . MET A 1 83 ? -0.067 -6.079 -0.526 1.00 64.88 83 MET A N 1
ATOM 690 C CA . MET A 1 83 ? -0.458 -7.372 0.034 1.00 64.88 83 MET A CA 1
ATOM 691 C C . MET A 1 83 ? -0.024 -7.682 1.470 1.00 64.88 83 MET A C 1
ATOM 693 O O . MET A 1 83 ? -0.677 -8.552 2.034 1.00 64.88 83 MET A O 1
ATOM 697 N N . PRO A 1 84 ? 0.970 -7.038 2.125 1.00 71.69 84 PRO A N 1
ATOM 698 C CA . PRO A 1 84 ? 1.432 -7.528 3.425 1.00 71.69 84 PRO A CA 1
ATOM 699 C C . PRO A 1 84 ? 0.354 -7.429 4.511 1.00 71.69 84 PRO A C 1
ATOM 701 O O . PRO A 1 84 ? 0.488 -8.080 5.540 1.00 71.69 84 PRO A O 1
ATOM 704 N N . PHE A 1 85 ? -0.693 -6.626 4.285 1.00 78.62 85 PHE A N 1
ATOM 705 C CA . PHE A 1 85 ? -1.872 -6.546 5.142 1.00 78.62 85 PHE A CA 1
ATOM 706 C C . PHE A 1 85 ? -2.992 -7.483 4.662 1.00 78.62 85 PHE A C 1
ATOM 708 O O . PHE A 1 85 ? -3.573 -8.185 5.472 1.00 78.62 85 PHE A O 1
ATOM 715 N N . VAL A 1 86 ? -3.272 -7.569 3.356 1.00 72.00 86 VAL A N 1
ATOM 716 C CA . VAL A 1 86 ? -4.358 -8.429 2.835 1.00 72.00 86 VAL A CA 1
ATOM 717 C C . VAL A 1 86 ? -4.094 -9.918 3.079 1.00 72.00 86 VAL A C 1
ATOM 719 O O . VAL A 1 86 ? -5.026 -10.660 3.353 1.00 72.00 86 VAL A O 1
ATOM 722 N N . THR A 1 87 ? -2.834 -10.350 3.010 1.00 66.44 87 THR A N 1
ATOM 723 C CA . THR A 1 87 ? -2.429 -11.745 3.259 1.00 66.44 87 THR A CA 1
ATOM 724 C C . THR A 1 87 ? -2.135 -12.028 4.734 1.00 66.44 87 THR A C 1
ATOM 726 O O . THR A 1 87 ? -1.543 -13.053 5.059 1.00 66.44 87 THR A O 1
ATOM 729 N N . GLY A 1 88 ? -2.410 -11.072 5.619 1.00 68.75 88 GLY A N 1
ATOM 730 C CA . GLY A 1 88 ? -2.139 -11.185 7.043 1.00 68.75 88 GLY A CA 1
ATOM 731 C C . GLY A 1 88 ? -3.323 -11.736 7.825 1.00 68.75 88 GLY A C 1
ATOM 732 O O . GLY A 1 88 ? -4.473 -11.596 7.413 1.00 68.75 88 GLY A O 1
ATOM 733 N N . ASN A 1 89 ? -3.048 -12.308 8.998 1.00 78.50 89 ASN A N 1
ATOM 734 C CA . ASN A 1 89 ? -4.102 -12.713 9.923 1.00 78.50 89 ASN A CA 1
ATOM 735 C C . ASN A 1 89 ? -4.929 -11.489 10.335 1.00 78.50 89 ASN A C 1
ATOM 737 O O . ASN A 1 89 ? -4.386 -10.435 10.679 1.00 78.50 89 ASN A O 1
ATOM 741 N N . SER A 1 90 ? -6.251 -11.637 10.325 1.00 85.88 90 SER A N 1
ATOM 742 C CA . SER A 1 90 ? -7.143 -10.640 10.902 1.00 85.88 90 SER A CA 1
ATOM 743 C C . SER A 1 90 ? -7.296 -10.883 12.400 1.00 85.88 90 SER A C 1
ATOM 745 O O . SER A 1 90 ? -7.586 -12.007 12.810 1.00 85.88 90 SER A O 1
ATOM 747 N N . ALA A 1 91 ? -7.173 -9.833 13.205 1.00 88.50 91 ALA A N 1
ATOM 748 C CA . ALA A 1 91 ? -7.471 -9.875 14.631 1.00 88.50 91 ALA A CA 1
ATOM 749 C C . ALA A 1 91 ? -8.420 -8.740 15.011 1.00 88.50 91 ALA A C 1
ATOM 751 O O . ALA A 1 91 ? -8.352 -7.644 14.456 1.00 88.50 91 ALA A O 1
ATOM 752 N N . SER A 1 92 ? -9.298 -9.006 15.975 1.00 90.81 92 SER A N 1
ATOM 753 C CA . SER A 1 92 ? -10.110 -7.969 16.608 1.00 90.81 92 SER A CA 1
ATOM 754 C C . SER A 1 92 ? -9.258 -7.263 17.657 1.00 90.81 92 SER A C 1
ATOM 756 O O . SER A 1 92 ? -8.993 -7.842 18.709 1.00 90.81 92 SER A O 1
ATOM 758 N N . LEU A 1 93 ? -8.851 -6.026 17.381 1.00 91.12 93 LEU A N 1
ATOM 759 C CA . LEU A 1 93 ? -7.998 -5.228 18.257 1.00 91.12 93 LEU A CA 1
ATOM 760 C C . LEU A 1 93 ? -8.765 -4.040 18.836 1.00 91.12 93 LEU A C 1
ATOM 762 O O . LEU A 1 93 ? -9.622 -3.459 18.170 1.00 91.12 93 LEU A O 1
ATOM 766 N N . LYS A 1 94 ? -8.441 -3.641 20.066 1.00 92.12 94 LYS A N 1
ATOM 767 C CA . LYS A 1 94 ? -9.094 -2.515 20.740 1.00 92.12 94 LYS A CA 1
ATOM 768 C C . LYS A 1 94 ? -8.376 -1.214 20.421 1.00 92.12 94 LYS A C 1
ATOM 770 O O . LYS A 1 94 ? -7.187 -1.098 20.682 1.00 92.12 94 LYS A O 1
ATOM 775 N N . LEU A 1 95 ? -9.074 -0.213 19.895 1.00 90.81 95 LEU A N 1
ATOM 776 C CA . LEU A 1 95 ? -8.472 1.095 19.651 1.00 90.81 95 LEU A CA 1
ATOM 777 C C . LEU A 1 95 ? -8.214 1.820 20.978 1.00 90.81 95 LEU A C 1
ATOM 779 O O . LEU A 1 95 ? -9.151 2.077 21.730 1.00 90.81 95 LEU A O 1
ATOM 783 N N . VAL A 1 96 ? -6.970 2.204 21.249 1.00 92.31 96 VAL A N 1
ATOM 784 C CA . VAL A 1 96 ? -6.567 2.862 22.507 1.00 92.31 96 VAL A CA 1
ATOM 785 C C . VAL A 1 96 ? -6.232 4.330 22.301 1.00 92.31 96 VAL A C 1
ATOM 787 O O . VAL A 1 96 ? -6.551 5.168 23.142 1.00 92.31 96 VAL A O 1
ATOM 790 N N . LYS A 1 97 ? -5.587 4.671 21.182 1.00 90.12 97 LYS A N 1
ATOM 791 C CA . LYS A 1 97 ? -5.133 6.043 20.936 1.00 90.12 97 LYS A CA 1
ATOM 792 C C . LYS A 1 97 ? -5.229 6.420 19.468 1.00 90.12 97 LYS A C 1
ATOM 794 O O . LYS A 1 97 ? -5.012 5.604 18.576 1.00 90.12 97 LYS A O 1
ATOM 799 N N . ARG A 1 98 ? -5.493 7.702 19.230 1.00 87.88 98 ARG A N 1
ATOM 800 C CA . ARG A 1 98 ? -5.498 8.332 17.911 1.00 87.88 98 ARG A CA 1
ATOM 801 C C . ARG A 1 98 ? -4.565 9.535 17.937 1.00 87.88 98 ARG A C 1
ATOM 803 O O . ARG A 1 98 ? -4.786 10.462 18.708 1.00 87.88 98 ARG A O 1
ATOM 810 N N . ASN A 1 99 ? -3.547 9.522 17.082 1.00 87.00 99 ASN A N 1
ATOM 811 C CA . ASN A 1 99 ? -2.660 10.665 16.890 1.00 87.00 99 ASN A CA 1
ATOM 812 C C . ASN A 1 99 ? -2.882 11.263 15.506 1.00 87.00 99 ASN A C 1
ATOM 814 O O . ASN A 1 99 ? -2.642 10.605 14.491 1.00 87.00 99 ASN A O 1
ATOM 818 N N . SER A 1 100 ? -3.283 12.528 15.476 1.00 82.50 100 SER A N 1
ATOM 819 C CA . SER A 1 100 ? -3.377 13.303 14.244 1.00 82.50 100 SER A CA 1
ATOM 820 C C . SER A 1 100 ? -2.024 13.928 13.912 1.00 82.50 100 SER A C 1
ATOM 822 O O . SER A 1 100 ? -1.367 14.517 14.768 1.00 82.50 100 SER A O 1
ATOM 824 N N . TYR A 1 101 ? -1.614 13.817 12.654 1.00 80.19 101 TYR A N 1
ATOM 825 C CA . TYR A 1 101 ? -0.423 14.457 12.108 1.00 80.19 101 TYR A CA 1
ATOM 826 C C . TYR A 1 101 ? -0.810 15.296 10.890 1.00 80.19 101 TYR A C 1
ATOM 828 O O . TYR A 1 101 ? -1.854 15.080 10.282 1.00 80.19 101 TYR A O 1
ATOM 836 N N . ARG A 1 102 ? 0.096 16.183 10.455 1.00 73.00 102 ARG A N 1
ATOM 837 C CA . ARG A 1 102 ? -0.108 17.095 9.310 1.00 73.00 102 ARG A CA 1
ATOM 838 C C . ARG A 1 102 ? -0.615 16.436 8.013 1.00 73.00 102 ARG A C 1
ATOM 840 O O . ARG A 1 102 ? -1.218 17.116 7.203 1.00 73.00 102 ARG A O 1
ATOM 847 N N . PHE A 1 103 ? -0.368 15.139 7.819 1.00 76.38 103 PHE A N 1
ATOM 848 C CA . PHE A 1 103 ? -0.743 14.413 6.595 1.00 76.38 103 PHE A CA 1
ATOM 849 C C . PHE A 1 103 ? -1.350 13.046 6.928 1.00 76.38 103 PHE A C 1
ATOM 851 O O . PHE A 1 103 ? -0.858 12.021 6.467 1.00 76.38 103 PHE A O 1
ATOM 858 N N . GLY A 1 104 ? -2.285 12.995 7.877 1.00 81.00 104 GLY A N 1
ATOM 859 C CA . GLY A 1 104 ? -2.968 11.749 8.234 1.00 81.00 104 GLY A CA 1
ATOM 860 C C . GLY A 1 104 ? -2.870 11.346 9.692 1.00 81.00 104 GLY A C 1
ATOM 861 O O . GLY A 1 104 ? -2.230 12.001 10.515 1.00 81.00 104 GLY A O 1
ATOM 862 N N . ILE A 1 105 ? -3.517 10.229 9.998 1.00 84.50 105 ILE A N 1
ATOM 863 C CA . ILE A 1 105 ? -3.752 9.767 11.364 1.00 84.50 105 ILE A CA 1
ATOM 864 C C . ILE A 1 105 ? -3.033 8.447 11.601 1.00 84.50 105 ILE A C 1
ATOM 866 O O . ILE A 1 105 ? -2.953 7.599 10.716 1.00 84.50 105 ILE A O 1
ATOM 870 N N . VAL A 1 106 ? -2.488 8.277 12.799 1.00 88.69 106 VAL A N 1
ATOM 871 C CA . VAL A 1 106 ? -1.999 6.984 13.278 1.00 88.69 106 VAL A CA 1
ATOM 872 C C . VAL A 1 106 ? -2.924 6.515 14.385 1.00 88.69 106 VAL A C 1
ATOM 874 O O . VAL A 1 106 ? -3.147 7.230 15.366 1.00 88.69 106 VAL A O 1
ATOM 877 N N . LEU A 1 107 ? -3.452 5.312 14.213 1.00 90.50 107 LEU A N 1
ATOM 878 C CA . LEU A 1 107 ? -4.265 4.627 15.200 1.00 90.50 107 LEU A CA 1
ATOM 879 C C . LEU A 1 107 ? -3.384 3.635 15.957 1.00 90.50 107 LEU A C 1
ATOM 881 O O . LEU A 1 107 ? -2.536 2.963 15.365 1.00 90.50 107 LEU A O 1
ATOM 885 N N . PHE A 1 108 ? -3.578 3.570 17.266 1.00 91.81 108 PHE A N 1
ATOM 886 C CA . PHE A 1 108 ? -2.918 2.629 18.157 1.00 91.81 108 PHE A CA 1
ATOM 887 C C . PHE A 1 108 ? -3.970 1.692 18.711 1.00 91.81 108 PHE A C 1
ATOM 889 O O . PHE A 1 108 ? -4.940 2.132 19.331 1.00 91.81 108 PHE A O 1
ATOM 896 N N . PHE A 1 109 ? -3.746 0.417 18.477 1.00 92.50 109 PHE A N 1
ATOM 897 C CA . PHE A 1 109 ? -4.582 -0.682 18.883 1.00 92.50 109 PHE A CA 1
ATOM 898 C C . PHE A 1 109 ? -3.856 -1.534 19.920 1.00 92.50 109 PHE A C 1
ATOM 900 O O . PHE A 1 109 ? -2.630 -1.607 19.920 1.00 92.50 109 PHE A O 1
ATOM 907 N N . GLU A 1 110 ? -4.621 -2.191 20.774 1.00 93.06 110 GLU A N 1
ATOM 908 C CA . GLU A 1 110 ? -4.138 -3.116 21.788 1.00 93.06 110 GLU A CA 1
ATOM 909 C C . GLU A 1 110 ? -4.769 -4.489 21.549 1.00 93.06 110 GLU A C 1
ATOM 911 O O . GLU A 1 110 ? -5.982 -4.603 21.324 1.00 93.06 110 GLU A O 1
ATOM 916 N N . ASP A 1 111 ? -3.929 -5.523 21.533 1.00 89.69 111 ASP A N 1
ATOM 917 C CA . ASP A 1 111 ? -4.372 -6.918 21.472 1.00 89.69 111 ASP A CA 1
ATOM 918 C C . ASP A 1 111 ? -4.753 -7.441 22.871 1.00 89.69 111 ASP A C 1
ATOM 920 O O . ASP A 1 111 ? -4.473 -6.817 23.892 1.00 89.69 111 ASP A O 1
ATOM 924 N N . LYS A 1 112 ? -5.357 -8.630 22.946 1.00 86.62 112 LYS A N 1
ATOM 925 C CA . LYS A 1 112 ? -5.734 -9.323 24.189 1.00 86.62 112 LYS A CA 1
ATOM 926 C C . LYS A 1 112 ? -4.571 -9.503 25.172 1.00 86.62 112 LYS A C 1
ATOM 928 O O . LYS A 1 112 ? -4.816 -9.616 26.367 1.00 86.62 112 LYS A O 1
ATOM 933 N N . ASN A 1 113 ? -3.335 -9.519 24.673 1.00 87.25 113 ASN A N 1
ATOM 934 C CA . ASN A 1 113 ? -2.115 -9.638 25.473 1.00 87.25 113 ASN A CA 1
ATOM 935 C C . ASN A 1 113 ? -1.565 -8.283 25.965 1.00 87.25 113 ASN A C 1
ATOM 937 O O . ASN A 1 113 ? -0.522 -8.255 26.612 1.00 87.25 113 ASN A O 1
ATOM 941 N N . GLY A 1 114 ? -2.218 -7.161 25.644 1.00 86.69 114 GLY A N 1
ATOM 942 C CA . GLY A 1 114 ? -1.742 -5.814 25.981 1.00 86.69 114 GLY A CA 1
ATOM 943 C C . GLY A 1 114 ? -0.668 -5.265 25.034 1.00 86.69 114 GLY A C 1
ATOM 944 O O . GLY A 1 114 ? -0.056 -4.230 25.303 1.00 86.69 114 GLY A O 1
ATOM 945 N N . GLU A 1 115 ? -0.397 -5.949 23.918 1.00 89.12 115 GLU A N 1
ATOM 946 C CA . GLU A 1 115 ? 0.588 -5.486 22.943 1.00 89.12 115 GLU A CA 1
ATOM 947 C C . GLU A 1 115 ? 0.043 -4.335 22.096 1.00 89.12 115 GLU A C 1
ATOM 949 O O . GLU A 1 115 ? -1.044 -4.414 21.523 1.00 89.12 115 GLU A O 1
ATOM 954 N N . ASN A 1 116 ? 0.844 -3.273 21.979 1.00 90.38 116 ASN A N 1
ATOM 955 C CA . ASN A 1 116 ? 0.505 -2.100 21.186 1.00 90.38 116 ASN A CA 1
ATOM 956 C C . ASN A 1 116 ? 0.867 -2.304 19.710 1.00 90.38 116 ASN A C 1
ATOM 958 O O . ASN A 1 116 ? 2.041 -2.341 19.331 1.00 90.38 116 ASN A O 1
ATOM 962 N N . ILE A 1 117 ? -0.154 -2.333 18.864 1.00 92.38 117 ILE A N 1
ATOM 963 C CA . ILE A 1 117 ? -0.060 -2.446 17.411 1.00 92.38 117 ILE A CA 1
ATOM 964 C C . ILE A 1 117 ? -0.500 -1.113 16.812 1.00 92.38 117 ILE A C 1
ATOM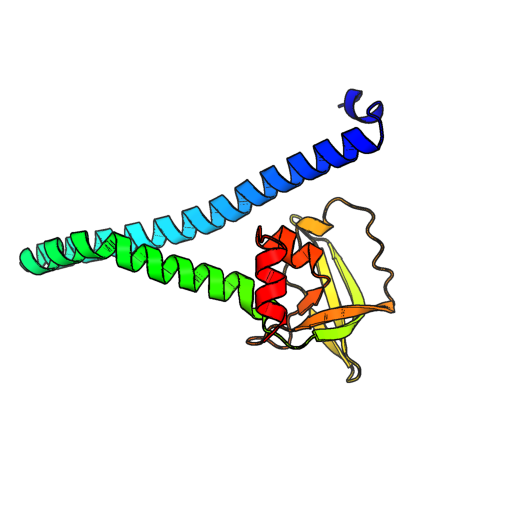 966 O O . ILE A 1 117 ? -1.489 -0.523 17.233 1.00 92.38 117 ILE A O 1
ATOM 970 N N . ARG A 1 118 ? 0.224 -0.595 15.823 1.00 92.06 118 ARG A N 1
ATOM 971 C CA . ARG A 1 118 ? -0.088 0.719 15.239 1.00 92.06 118 ARG A CA 1
ATOM 972 C C . ARG A 1 118 ? -0.344 0.651 13.752 1.00 92.06 118 ARG A C 1
ATOM 974 O O . ARG A 1 118 ? 0.267 -0.132 13.030 1.00 92.06 118 ARG A O 1
ATOM 981 N N . THR A 1 119 ? -1.169 1.554 13.255 1.00 89.25 119 THR A N 1
ATOM 982 C CA . THR A 1 119 ? -1.333 1.690 11.814 1.00 89.25 119 THR A CA 1
ATOM 983 C C . THR A 1 119 ? -0.151 2.441 11.205 1.00 89.25 119 THR A C 1
ATOM 985 O O . THR A 1 119 ? 0.502 3.255 11.868 1.00 89.25 119 THR A O 1
ATOM 988 N N . PRO A 1 120 ? 0.156 2.231 9.914 1.00 86.50 120 PRO A N 1
ATOM 989 C CA . PRO A 1 120 ? 0.850 3.262 9.158 1.00 86.50 120 PRO A CA 1
ATOM 990 C C . PRO A 1 120 ? 0.012 4.549 9.160 1.00 86.50 120 PRO A C 1
ATOM 992 O O . PRO A 1 120 ? -1.174 4.532 9.484 1.00 86.50 120 PRO A O 1
ATOM 995 N N . LYS A 1 121 ? 0.615 5.669 8.760 1.00 85.25 121 LYS A N 1
ATOM 996 C CA . LYS A 1 121 ? -0.119 6.927 8.597 1.00 85.25 121 LYS A CA 1
ATOM 997 C C . LYS A 1 121 ? -1.268 6.736 7.597 1.00 85.25 121 LYS A C 1
ATOM 999 O O . LYS A 1 121 ? -1.034 6.199 6.512 1.00 85.25 121 LYS A O 1
ATOM 1004 N N . LEU A 1 122 ? -2.477 7.111 8.002 1.00 83.00 122 LEU A N 1
ATOM 1005 C CA . LEU A 1 122 ? -3.718 6.992 7.240 1.00 83.00 122 LEU A CA 1
ATOM 1006 C C . LEU A 1 122 ? -4.165 8.400 6.816 1.00 83.00 122 LEU A C 1
ATOM 1008 O O . LEU A 1 122 ? -4.844 9.075 7.601 1.00 83.00 122 LEU A O 1
ATOM 1012 N N . PRO A 1 123 ? -3.717 8.911 5.653 1.00 77.31 123 PRO A N 1
ATOM 1013 C CA . PRO A 1 123 ? -4.187 10.195 5.127 1.00 77.31 123 PRO A CA 1
ATOM 1014 C C . PRO A 1 123 ? -5.696 10.181 4.854 1.00 77.31 123 PRO A C 1
ATOM 1016 O O . PRO A 1 123 ? -6.359 11.204 4.992 1.00 77.31 123 PRO A O 1
ATOM 1019 N N . GLU A 1 124 ? -6.266 9.008 4.594 1.00 74.44 124 GLU A N 1
ATOM 1020 C CA . GLU A 1 124 ? -7.676 8.807 4.269 1.00 74.44 124 GLU A CA 1
ATOM 1021 C C . GLU A 1 124 ? -8.619 9.144 5.430 1.00 74.44 124 GLU A C 1
ATOM 1023 O O . GLU A 1 124 ? -9.790 9.423 5.199 1.00 74.44 124 GLU A O 1
ATOM 1028 N N . LEU A 1 125 ? -8.109 9.122 6.667 1.00 74.25 125 LEU A N 1
ATOM 1029 C CA . LEU A 1 125 ? -8.860 9.438 7.886 1.00 74.25 125 LEU A CA 1
ATOM 1030 C C . LEU A 1 125 ? -8.638 10.885 8.361 1.00 74.25 125 LEU A C 1
ATOM 1032 O O . LEU A 1 125 ? -9.064 11.244 9.458 1.00 74.25 125 LEU A O 1
ATOM 1036 N N . SER A 1 126 ? -7.922 11.709 7.585 1.00 68.06 126 SER A N 1
ATOM 1037 C CA . SER A 1 126 ? -7.520 13.062 7.996 1.00 68.06 126 SER A CA 1
ATOM 1038 C C . SER A 1 126 ? -8.650 14.097 7.985 1.00 68.06 126 SER A C 1
ATOM 1040 O O . SER A 1 126 ? -8.591 15.026 8.788 1.00 68.06 126 SER A O 1
ATOM 1042 N N . CYS A 1 127 ? -9.674 13.926 7.140 1.00 59.19 127 CYS A N 1
ATOM 1043 C CA . CYS A 1 127 ? -10.691 14.957 6.878 1.00 59.19 127 CYS A CA 1
ATOM 1044 C C . CYS A 1 127 ? -12.096 14.666 7.439 1.00 59.19 127 CYS A C 1
ATOM 1046 O O . CYS A 1 127 ? -12.919 15.572 7.470 1.00 59.19 127 CYS A O 1
ATOM 1048 N N . GLY A 1 128 ? -12.378 13.459 7.939 1.00 51.91 128 GLY A N 1
ATOM 1049 C CA . GLY A 1 128 ? -13.730 13.063 8.352 1.00 51.91 128 GLY A CA 1
ATOM 1050 C C . GLY A 1 128 ? -13.907 12.877 9.860 1.00 51.91 128 GLY A C 1
ATOM 1051 O O . GLY A 1 128 ? -13.032 12.348 10.557 1.00 51.91 128 GLY A O 1
ATOM 1052 N N . ALA A 1 129 ? -15.083 13.265 10.358 1.00 45.88 129 ALA A N 1
ATOM 1053 C CA . ALA A 1 129 ? -15.621 12.861 11.653 1.00 45.88 129 ALA A CA 1
ATOM 1054 C C . ALA A 1 129 ? -15.915 11.349 11.650 1.00 45.88 129 ALA A C 1
ATOM 1056 O O . ALA A 1 129 ? -17.062 10.937 11.536 1.00 45.88 129 ALA A O 1
ATOM 1057 N N . ASP A 1 130 ? -14.875 10.516 11.721 1.00 52.94 130 ASP A N 1
ATOM 1058 C CA . ASP A 1 130 ? -15.035 9.064 11.636 1.00 52.94 130 ASP A CA 1
ATOM 1059 C C . ASP A 1 130 ? -15.075 8.366 13.004 1.00 52.94 130 ASP A C 1
ATOM 1061 O O . ASP A 1 130 ? -14.280 8.628 13.913 1.00 52.94 130 ASP A O 1
ATOM 1065 N N . PHE A 1 131 ? -16.031 7.440 13.074 1.00 53.09 131 PHE A N 1
ATOM 1066 C CA . PHE A 1 131 ? -16.682 6.724 14.180 1.00 53.09 131 PHE A CA 1
ATOM 1067 C C . PHE A 1 131 ? -15.802 5.784 15.024 1.00 53.09 131 PHE A C 1
ATOM 1069 O O . PHE A 1 131 ? -16.305 4.867 15.687 1.00 53.09 131 PHE A O 1
ATOM 1076 N N . THR A 1 132 ? -14.489 5.989 15.022 1.00 57.56 132 THR A N 1
ATOM 1077 C CA . THR A 1 132 ? -13.552 5.212 15.837 1.00 57.56 132 THR A CA 1
ATOM 1078 C C . THR A 1 132 ? -13.571 5.731 17.273 1.00 57.56 132 THR A C 1
ATOM 1080 O O . THR A 1 132 ? -12.719 6.509 17.704 1.00 57.56 132 THR A O 1
ATOM 1083 N N . MET A 1 133 ? -14.593 5.323 18.028 1.00 67.19 133 MET A N 1
ATOM 1084 C CA . MET A 1 133 ? -14.629 5.557 19.469 1.00 67.19 133 MET A CA 1
ATOM 1085 C C . MET A 1 133 ? -13.474 4.795 20.121 1.00 67.19 133 MET A C 1
ATOM 1087 O O . MET A 1 133 ? -13.388 3.569 20.013 1.00 67.19 133 MET A O 1
ATOM 1091 N N . ILE A 1 134 ? -12.585 5.527 20.795 1.00 80.94 134 ILE A N 1
ATOM 1092 C CA . ILE A 1 134 ? -11.549 4.934 21.645 1.00 80.94 134 ILE A CA 1
ATOM 1093 C C . ILE A 1 134 ? -12.222 3.934 22.593 1.00 80.94 134 ILE A C 1
ATOM 1095 O O . ILE A 1 134 ? -13.264 4.212 23.181 1.00 80.94 134 ILE A O 1
ATOM 1099 N N . GLY A 1 135 ? -11.636 2.749 22.706 1.00 82.62 135 GLY A N 1
ATOM 1100 C CA . GLY A 1 135 ? -12.153 1.631 23.480 1.00 82.62 135 GLY A CA 1
ATOM 1101 C C . GLY A 1 135 ? -12.964 0.619 22.673 1.00 82.62 135 GLY A C 1
ATOM 1102 O O . GLY A 1 135 ? -13.203 -0.480 23.176 1.00 82.62 135 GLY A O 1
ATOM 1103 N N . ARG A 1 136 ? -13.347 0.929 21.428 1.00 86.19 136 ARG A N 1
ATOM 1104 C CA . ARG A 1 136 ? -14.032 -0.020 20.543 1.00 86.19 136 ARG A CA 1
ATOM 1105 C C . ARG A 1 136 ? -13.048 -1.041 19.971 1.00 86.19 136 ARG A C 1
ATOM 1107 O O . ARG A 1 136 ? -11.920 -0.703 19.622 1.00 86.19 136 ARG A O 1
ATOM 1114 N N . SER A 1 137 ? -13.495 -2.291 19.877 1.00 88.50 137 SER A N 1
ATOM 1115 C CA . SER A 1 137 ? -12.763 -3.342 19.166 1.00 88.50 137 SER A CA 1
ATOM 1116 C C . SER A 1 137 ? -13.112 -3.330 17.679 1.00 88.50 137 SER A C 1
ATOM 1118 O O . SER A 1 137 ? -14.290 -3.253 17.324 1.00 88.50 137 SER A O 1
ATOM 1120 N N . GLU A 1 138 ? -12.099 -3.409 16.821 1.00 88.19 138 GLU A N 1
ATOM 1121 C CA . GLU A 1 138 ? -12.229 -3.442 15.366 1.00 88.19 138 GLU A CA 1
ATOM 1122 C C . GLU A 1 138 ? -11.391 -4.569 14.764 1.00 88.19 138 GLU A C 1
ATOM 1124 O O . GLU A 1 138 ? -10.298 -4.873 15.236 1.00 88.19 138 GLU A O 1
ATOM 1129 N N . ASN A 1 139 ? -11.892 -5.169 13.684 1.00 88.38 139 ASN A N 1
ATOM 1130 C CA . ASN A 1 139 ? -11.119 -6.140 12.922 1.00 88.38 139 ASN A CA 1
ATOM 1131 C C . ASN A 1 139 ? -10.042 -5.418 12.108 1.00 88.38 139 ASN A C 1
ATOM 1133 O O . ASN A 1 139 ? -10.338 -4.595 11.232 1.00 88.38 139 ASN A O 1
ATOM 1137 N N . CYS A 1 140 ? -8.791 -5.765 12.383 1.00 89.31 140 CYS A N 1
ATOM 1138 C CA . CYS A 1 140 ? -7.619 -5.241 11.711 1.00 89.31 140 CYS A CA 1
ATOM 1139 C C . CYS A 1 140 ? -6.843 -6.370 11.041 1.00 89.31 140 CYS A C 1
ATOM 1141 O O . CYS A 1 140 ? -6.681 -7.454 11.597 1.00 89.31 140 CYS A O 1
ATOM 1143 N N . TYR A 1 141 ? -6.306 -6.074 9.866 1.00 89.31 141 TYR A N 1
ATOM 1144 C CA . TYR A 1 141 ? -5.371 -6.939 9.168 1.00 89.31 141 TYR A CA 1
ATOM 1145 C C . TYR A 1 141 ? -3.957 -6.699 9.697 1.00 89.31 141 TYR A C 1
ATOM 1147 O O . TYR A 1 141 ? -3.451 -5.573 9.618 1.00 89.31 141 TYR A O 1
ATOM 1155 N N . ILE A 1 142 ? -3.326 -7.731 10.255 1.00 87.88 142 ILE A N 1
ATOM 1156 C CA . ILE A 1 142 ? -1.971 -7.649 10.811 1.00 87.88 142 ILE A CA 1
ATOM 1157 C C . ILE A 1 142 ? -0.956 -7.798 9.683 1.00 87.88 142 ILE A C 1
ATOM 1159 O O . ILE A 1 142 ? -1.091 -8.652 8.817 1.00 87.88 142 ILE A O 1
ATOM 1163 N N . ASN A 1 143 ? 0.084 -6.972 9.677 1.00 86.81 143 ASN A N 1
ATOM 1164 C CA . ASN A 1 143 ? 1.132 -7.087 8.677 1.00 86.81 143 ASN A CA 1
ATOM 1165 C C . ASN A 1 143 ? 1.942 -8.377 8.885 1.00 86.81 143 ASN A C 1
ATOM 1167 O O . ASN A 1 143 ? 2.542 -8.563 9.942 1.00 86.81 143 ASN A O 1
ATOM 1171 N N . ALA A 1 144 ? 2.030 -9.218 7.853 1.00 78.00 144 ALA A N 1
ATOM 1172 C CA . ALA A 1 144 ? 2.746 -10.496 7.920 1.00 78.00 144 ALA A CA 1
ATOM 1173 C C . ALA A 1 144 ? 4.256 -10.360 8.217 1.00 78.00 144 ALA A C 1
ATOM 1175 O O . ALA A 1 144 ? 4.870 -11.283 8.740 1.00 78.00 144 ALA A O 1
ATOM 1176 N N . ILE A 1 145 ? 4.865 -9.218 7.879 1.00 80.19 145 ILE A N 1
ATOM 1177 C CA . ILE A 1 145 ? 6.305 -8.957 8.051 1.00 80.19 145 ILE A CA 1
ATOM 1178 C C . ILE A 1 145 ? 6.576 -8.221 9.370 1.00 80.19 145 ILE A C 1
ATOM 1180 O O . ILE A 1 145 ? 7.598 -8.442 10.014 1.00 80.19 145 ILE A O 1
ATOM 1184 N N . PHE A 1 146 ? 5.673 -7.324 9.772 1.00 84.50 146 PHE A N 1
ATOM 1185 C CA . PHE A 1 146 ? 5.835 -6.475 10.951 1.00 84.50 146 PHE A CA 1
ATOM 1186 C C . PHE A 1 146 ? 4.608 -6.588 11.864 1.00 84.50 146 PHE A C 1
ATOM 1188 O O . PHE A 1 146 ? 3.709 -5.758 11.740 1.00 84.50 146 PHE A O 1
ATOM 1195 N N . PRO A 1 147 ? 4.574 -7.534 12.820 1.00 81.88 147 PRO A N 1
ATOM 1196 C CA . PRO A 1 147 ? 3.398 -7.786 13.665 1.00 81.88 147 PRO A CA 1
ATOM 1197 C C . PRO A 1 147 ? 2.921 -6.558 14.454 1.00 81.88 147 PRO A C 1
ATOM 1199 O O . PRO A 1 147 ? 1.737 -6.399 14.723 1.00 81.88 147 PRO A O 1
ATOM 1202 N N . SER A 1 148 ? 3.831 -5.620 14.738 1.00 86.62 148 SER A N 1
ATOM 1203 C CA . SER A 1 148 ? 3.529 -4.327 15.369 1.00 86.62 148 SER A CA 1
ATOM 1204 C C . SER A 1 148 ? 2.781 -3.334 14.467 1.00 86.62 148 SER A C 1
ATOM 1206 O O . SER A 1 148 ? 2.515 -2.201 14.886 1.00 86.62 148 SER A O 1
ATOM 1208 N N . ARG A 1 149 ? 2.459 -3.711 13.221 1.00 89.12 149 ARG A N 1
ATOM 1209 C CA . ARG A 1 149 ? 1.709 -2.892 12.265 1.00 89.12 149 ARG A CA 1
ATOM 1210 C C . ARG A 1 149 ? 0.421 -3.566 11.815 1.00 89.12 149 ARG A C 1
ATOM 1212 O O . ARG A 1 149 ? 0.425 -4.738 11.458 1.00 89.12 149 ARG A O 1
ATOM 1219 N N . CYS A 1 150 ? -0.650 -2.786 11.707 1.00 89.31 150 CYS A N 1
ATOM 1220 C CA . CYS A 1 150 ? -1.934 -3.264 11.194 1.00 89.31 150 CYS A CA 1
ATOM 1221 C C . CYS A 1 150 ? -2.617 -2.258 10.258 1.00 89.31 150 CYS A C 1
ATOM 1223 O O . CYS A 1 150 ? -2.194 -1.105 10.152 1.00 89.31 150 CYS A O 1
ATOM 1225 N N . MET A 1 151 ? -3.678 -2.696 9.580 1.00 88.38 151 MET A N 1
ATOM 1226 C CA . MET A 1 151 ? -4.602 -1.823 8.857 1.00 88.38 151 MET A CA 1
ATOM 1227 C C . MET A 1 151 ? -6.057 -2.144 9.246 1.00 88.38 151 MET A C 1
ATOM 1229 O O . MET A 1 151 ? -6.460 -3.305 9.136 1.00 88.38 151 MET A O 1
ATOM 1233 N N . PRO A 1 152 ? -6.856 -1.158 9.688 1.00 83.94 152 PRO A N 1
ATOM 1234 C CA . PRO A 1 152 ? -8.282 -1.342 9.943 1.00 83.94 152 PRO A CA 1
ATOM 1235 C C . PRO A 1 152 ? -9.058 -1.377 8.624 1.00 83.94 152 PRO A C 1
ATOM 1237 O O . PRO A 1 152 ? -8.623 -0.755 7.666 1.00 83.94 152 PRO A O 1
ATOM 1240 N N . CYS A 1 153 ? -10.193 -2.082 8.616 1.00 80.38 153 CYS A N 1
ATOM 1241 C CA . CYS A 1 153 ? -11.222 -2.188 7.567 1.00 80.38 153 CYS A CA 1
ATOM 1242 C C . CYS A 1 153 ? -10.776 -2.380 6.091 1.00 80.38 153 CYS A C 1
ATOM 1244 O O . CYS A 1 153 ? -9.851 -1.778 5.553 1.00 80.38 153 CYS A O 1
ATOM 1246 N N . GLU A 1 154 ? -11.532 -3.197 5.355 1.00 77.38 154 GLU A N 1
ATOM 1247 C CA . GLU A 1 154 ? -11.272 -3.441 3.927 1.00 77.38 154 GLU A CA 1
ATOM 1248 C C . GLU A 1 154 ? -11.313 -2.145 3.093 1.00 77.38 154 GLU A C 1
ATOM 1250 O O . GLU A 1 154 ? -10.526 -1.972 2.165 1.00 77.38 154 GLU A O 1
ATOM 1255 N N . LYS A 1 155 ? -12.190 -1.197 3.452 1.00 77.56 155 LYS A N 1
ATOM 1256 C CA . LYS A 1 155 ? -12.332 0.082 2.739 1.00 77.56 155 LYS A CA 1
ATOM 1257 C C . LYS A 1 155 ? -11.059 0.926 2.786 1.00 77.56 155 LYS A C 1
ATOM 1259 O O . LYS A 1 155 ? -10.677 1.482 1.762 1.00 77.56 155 LYS A O 1
ATOM 1264 N N . VAL A 1 156 ? 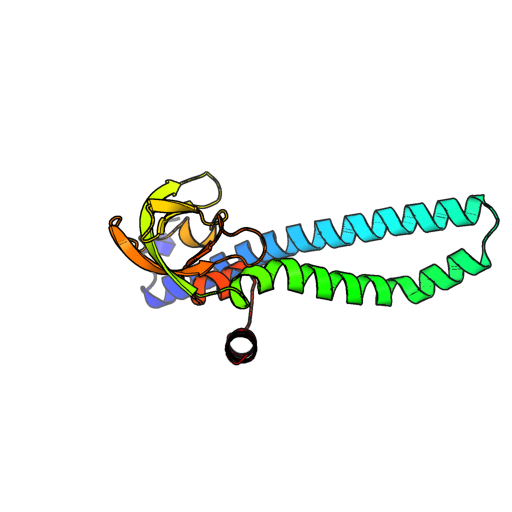-10.388 1.001 3.936 1.00 78.69 156 VAL A N 1
ATOM 1265 C CA . VAL A 1 156 ? -9.138 1.764 4.073 1.00 78.69 156 VAL A CA 1
ATOM 1266 C C . VAL A 1 156 ? -8.026 1.102 3.268 1.00 78.69 156 VAL A C 1
ATOM 1268 O O . VAL A 1 156 ? -7.259 1.808 2.626 1.00 78.69 156 VAL A O 1
ATOM 1271 N N . ILE A 1 157 ? -7.972 -0.234 3.208 1.00 78.81 157 ILE A N 1
ATOM 1272 C CA . ILE A 1 157 ? -7.043 -0.948 2.315 1.00 78.81 157 ILE A CA 1
ATOM 1273 C C . ILE A 1 157 ? -7.326 -0.604 0.847 1.00 78.81 157 ILE A C 1
ATOM 1275 O O . ILE A 1 157 ? -6.399 -0.244 0.122 1.00 78.81 157 ILE A O 1
ATOM 1279 N N . LEU A 1 158 ? -8.587 -0.694 0.407 1.00 75.06 158 LEU A N 1
ATOM 1280 C CA . LEU A 1 158 ? -8.980 -0.371 -0.970 1.00 75.06 158 LEU A CA 1
ATOM 1281 C C . LEU A 1 158 ? -8.581 1.059 -1.340 1.00 75.06 158 LEU A C 1
ATOM 1283 O O . LEU A 1 158 ? -7.989 1.263 -2.397 1.00 75.06 158 LEU A O 1
ATOM 1287 N N . LYS A 1 159 ? -8.870 2.016 -0.452 1.00 74.19 159 LYS A N 1
ATOM 1288 C CA . LYS A 1 159 ? -8.605 3.442 -0.650 1.00 74.19 159 LYS A CA 1
ATOM 1289 C C . LYS A 1 159 ? -7.105 3.738 -0.665 1.00 74.19 159 LYS A C 1
ATOM 1291 O O . LYS A 1 159 ? -6.605 4.293 -1.633 1.00 74.19 159 LYS A O 1
ATOM 1296 N N . LYS A 1 160 ? -6.367 3.264 0.339 1.00 75.31 160 LYS A N 1
ATOM 1297 C CA . LYS A 1 160 ? -4.918 3.476 0.477 1.00 75.31 160 LYS A CA 1
ATOM 1298 C C . LYS A 1 160 ? -4.089 2.898 -0.670 1.00 75.31 160 LYS A C 1
ATOM 1300 O O . LYS A 1 160 ? -3.004 3.392 -0.968 1.00 75.31 160 LYS A O 1
ATOM 1305 N N . TYR A 1 161 ? -4.562 1.814 -1.277 1.00 72.94 161 TYR A N 1
ATOM 1306 C CA . TYR A 1 161 ? -3.819 1.088 -2.307 1.00 72.94 161 TYR A CA 1
ATOM 1307 C C . TYR A 1 161 ? -4.480 1.109 -3.687 1.00 72.94 161 TYR A C 1
ATOM 1309 O O . TYR A 1 161 ? -4.032 0.380 -4.573 1.00 72.94 161 TYR A O 1
ATOM 1317 N N . CYS A 1 162 ? -5.527 1.918 -3.871 1.00 69.94 162 CYS A N 1
ATOM 1318 C CA . CYS A 1 162 ? -6.292 2.044 -5.116 1.00 69.94 162 CYS A CA 1
ATOM 1319 C C . CYS A 1 162 ? -6.693 0.684 -5.721 1.00 69.94 162 CYS A C 1
ATOM 1321 O O . CYS A 1 162 ? -6.559 0.441 -6.923 1.00 69.94 162 CYS A O 1
ATOM 1323 N N . LEU A 1 163 ? -7.148 -0.241 -4.876 1.00 69.06 163 LEU A N 1
ATOM 1324 C CA . LEU A 1 163 ? -7.485 -1.599 -5.292 1.00 69.06 163 LEU A CA 1
ATOM 1325 C C . LEU A 1 163 ? -8.954 -1.741 -5.696 1.00 69.06 163 LEU A C 1
ATOM 1327 O O . LEU A 1 163 ? -9.849 -1.134 -5.111 1.00 69.06 163 LEU A O 1
ATOM 1331 N N . LYS A 1 164 ? -9.223 -2.649 -6.642 1.00 73.81 164 LYS A N 1
ATOM 1332 C CA . LYS A 1 164 ? -10.587 -3.116 -6.925 1.00 73.81 164 LYS A CA 1
ATOM 1333 C C . LYS A 1 164 ? -11.027 -4.138 -5.877 1.00 73.81 164 LYS A C 1
ATOM 1335 O O . LYS A 1 164 ? -10.266 -5.029 -5.505 1.00 73.81 164 LYS A O 1
ATOM 1340 N N . LYS A 1 165 ? -12.304 -4.093 -5.490 1.00 71.50 165 LYS A N 1
ATOM 1341 C CA . LYS A 1 165 ? -12.905 -5.048 -4.541 1.00 71.50 165 LYS A CA 1
ATOM 1342 C C . LYS A 1 165 ? -12.793 -6.511 -4.989 1.00 71.50 165 LYS A C 1
ATOM 1344 O O . LYS A 1 165 ? -12.632 -7.396 -4.156 1.00 71.50 165 LYS A O 1
ATOM 1349 N N . SER A 1 166 ? -12.863 -6.778 -6.296 1.00 74.81 166 SER A N 1
ATOM 1350 C CA . SER A 1 166 ? -12.679 -8.130 -6.843 1.00 74.81 166 SER A CA 1
ATOM 1351 C C . SER A 1 166 ? -11.302 -8.705 -6.505 1.00 74.81 166 SER A C 1
ATOM 1353 O O . SER A 1 166 ? -11.219 -9.860 -6.101 1.00 74.81 166 SER A O 1
ATOM 1355 N N . MET A 1 167 ? -10.254 -7.878 -6.569 1.00 68.81 167 MET A N 1
ATOM 1356 C CA . MET A 1 167 ? -8.885 -8.295 -6.264 1.00 68.81 167 MET A CA 1
ATOM 1357 C C . MET A 1 167 ? -8.728 -8.664 -4.788 1.00 68.81 167 MET A C 1
ATOM 1359 O O . MET A 1 167 ? -8.088 -9.660 -4.487 1.00 68.81 167 MET A O 1
ATOM 1363 N N . ILE A 1 168 ? -9.344 -7.924 -3.858 1.00 70.12 168 ILE A N 1
ATOM 1364 C CA . ILE A 1 168 ? -9.294 -8.295 -2.433 1.00 70.12 168 ILE A CA 1
ATOM 1365 C C . ILE A 1 168 ? -10.031 -9.612 -2.176 1.00 70.12 168 ILE A C 1
ATOM 1367 O O . ILE A 1 168 ? -9.521 -10.467 -1.460 1.00 70.12 168 ILE A O 1
ATOM 1371 N N . LYS A 1 169 ? -11.205 -9.815 -2.782 1.00 72.56 169 LYS A N 1
ATOM 1372 C CA . LYS A 1 169 ? -11.970 -11.059 -2.601 1.00 72.56 169 LYS A CA 1
ATOM 1373 C C . LYS A 1 169 ? -11.225 -12.299 -3.089 1.00 72.56 169 LYS A C 1
ATOM 1375 O O . LYS A 1 169 ? -11.341 -13.340 -2.456 1.00 72.56 169 LYS A O 1
ATOM 1380 N N . GLU A 1 170 ? -10.503 -12.205 -4.202 1.00 73.00 170 GLU A N 1
ATOM 1381 C CA . GLU A 1 170 ? -9.633 -13.291 -4.673 1.00 73.00 170 GLU A CA 1
ATOM 1382 C C . GLU A 1 170 ? -8.515 -13.587 -3.670 1.00 73.00 170 GLU A C 1
ATOM 1384 O O . GLU A 1 170 ? -8.190 -14.746 -3.438 1.00 73.00 170 GLU A O 1
ATOM 1389 N N . LEU A 1 171 ? -7.979 -12.551 -3.025 1.00 66.50 171 LEU A N 1
ATOM 1390 C CA . LEU A 1 171 ? -6.883 -12.678 -2.066 1.00 66.50 171 LEU A CA 1
ATOM 1391 C C . LEU A 1 171 ? -7.318 -13.215 -0.698 1.00 66.50 171 LEU A C 1
ATOM 1393 O O . LEU A 1 171 ? -6.530 -13.898 -0.065 1.00 66.50 171 LEU A O 1
ATOM 1397 N N . LEU A 1 172 ? -8.548 -12.937 -0.253 1.00 67.44 172 LEU A N 1
ATOM 1398 C CA . LEU A 1 172 ? -9.094 -13.429 1.024 1.00 67.44 172 LEU A CA 1
ATOM 1399 C C . LEU A 1 172 ? -9.626 -14.873 0.962 1.00 67.44 172 LEU A C 1
ATOM 1401 O O . LEU A 1 172 ? -10.066 -15.409 1.975 1.00 67.44 172 LEU A O 1
ATOM 1405 N N . ARG A 1 173 ? -9.674 -15.485 -0.227 1.00 64.25 173 ARG A N 1
ATOM 1406 C CA . ARG A 1 173 ? -10.138 -16.872 -0.423 1.00 64.25 173 ARG A CA 1
ATOM 1407 C C . ARG A 1 173 ? -9.030 -17.917 -0.254 1.00 64.25 173 ARG A C 1
ATOM 1409 O O . ARG A 1 173 ? -9.330 -19.107 -0.329 1.00 64.25 173 ARG A O 1
ATOM 1416 N N . HIS A 1 174 ? -7.793 -17.471 -0.063 1.00 49.44 174 HIS A N 1
ATOM 1417 C CA . HIS A 1 174 ? -6.597 -18.285 0.129 1.00 49.44 174 HIS A CA 1
ATOM 1418 C C . HIS A 1 174 ? -6.036 -18.064 1.529 1.00 49.44 174 HIS A C 1
ATOM 1420 O O . HIS A 1 174 ? -5.472 -19.040 2.066 1.00 49.44 174 HIS A O 1
#

Foldseek 3Di:
DPVLVPDDPVVNVVVVVVVLVVVLCVVVCVVVVVVVVVLVVVLVVVLVVCVVVVNPVVSVVCVVCSVVVCVVVVVVVLCLVQPQQLLADKDFWAWADWDDDPQAIKTWTADPVRQTAIEDGQSVPNPDPDDRDHGGTFIWRAGNVHNSYTHTDPVSSCSNSVDDPVVSVVSNVD

Radius of gyration: 21.12 Å; chains: 1; bounding box: 61×48×53 Å

Secondary structure (DSSP, 8-state):
--GGGGS-HHHHHHHHHHHHHHHHHHHHHHHHHHHHHHHHHHHHHHHHHHHHTT-HHHHHHHHHHHHHHHHHHHHHHHHHHHHHHHTSPEEEEEEEEEEEETTEEEEEEE-TT--EEEPPPBGGGSSS-----TT-EEEEEEPSS-TTBEEE-HHHHHHHTT--HHHHHHHTT-